Protein AF-A0A015LLN4-F1 (afdb_monomer)

Mean predicted aligned error: 5.95 Å

Solvent-accessible surface area (backbone atoms only — not comparable to full-atom values): 3226 Å² total; per-residue (Å²): 132,56,74,65,56,49,52,51,48,48,50,51,52,47,55,41,43,76,69,73,45,88,80,88,72,69,59,73,90,78,91,62,69,29,65,81,48,75,70,35,42,50,91,81,74,55,78,83,117

pLDDT: mean 79.42, std 12.42, range [43.22, 92.25]

Radius of gyration: 11.04 Å; Cα contacts (8 Å, |Δi|>4): 32; chains: 1; bounding box: 27×24×24 Å

Foldseek 3Di:
DDPVVQVVQCVVVVVCVVVVHDDDDDLDDPPDGSCPPPPSDDPPPNPPD

Structure (mmCIF, N/CA/C/O backbone):
data_AF-A0A015LLN4-F1
#
_entry.id   AF-A0A015LLN4-F1
#
loop_
_atom_site.group_PDB
_atom_site.id
_atom_site.type_symbol
_atom_site.label_atom_id
_atom_site.label_alt_id
_atom_site.label_comp_id
_atom_site.label_asym_id
_atom_site.label_entity_id
_atom_site.label_seq_id
_atom_site.pdbx_PDB_ins_code
_atom_site.Cartn_x
_atom_site.Cartn_y
_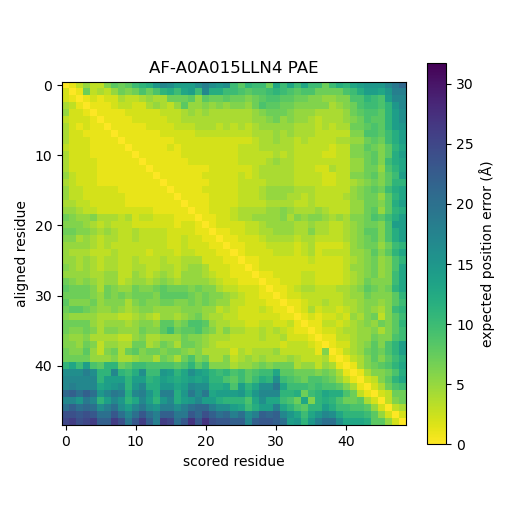atom_site.Cartn_z
_atom_site.occupancy
_atom_site.B_iso_or_equiv
_atom_site.auth_seq_id
_atom_site.auth_comp_id
_atom_site.auth_asym_id
_atom_site.auth_atom_id
_atom_site.pdbx_PDB_model_num
ATOM 1 N N . MET A 1 1 ? 3.923 17.220 -6.426 1.00 64.19 1 MET A N 1
ATOM 2 C CA . MET A 1 1 ? 2.875 17.165 -5.380 1.00 64.19 1 MET A CA 1
ATOM 3 C C . MET A 1 1 ? 3.448 17.720 -4.082 1.00 64.19 1 MET A C 1
ATOM 5 O O . MET A 1 1 ? 4.609 17.455 -3.803 1.00 64.19 1 MET A O 1
ATOM 9 N N . SER A 1 2 ? 2.699 18.525 -3.322 1.00 81.25 2 SER A N 1
ATOM 10 C CA . SER A 1 2 ? 3.199 19.064 -2.044 1.00 81.25 2 SER A CA 1
ATOM 11 C C . SER A 1 2 ? 3.331 17.954 -0.997 1.00 81.25 2 SER A C 1
ATOM 13 O O . SER A 1 2 ? 2.479 17.068 -0.927 1.00 81.25 2 SER A O 1
ATOM 15 N N . LEU A 1 3 ? 4.349 18.036 -0.134 1.00 77.38 3 LEU A N 1
ATOM 16 C CA . LEU A 1 3 ? 4.584 17.095 0.972 1.00 77.38 3 LEU A CA 1
ATOM 17 C C . LEU A 1 3 ? 3.363 16.956 1.905 1.00 77.38 3 LEU A C 1
ATOM 19 O O . LEU A 1 3 ? 3.170 15.919 2.537 1.00 77.38 3 LEU A O 1
ATOM 23 N N . ARG A 1 4 ? 2.527 18.001 2.007 1.00 80.75 4 ARG A N 1
ATOM 24 C CA . ARG A 1 4 ? 1.272 17.955 2.779 1.00 80.75 4 ARG A CA 1
ATOM 25 C C . ARG A 1 4 ? 0.218 17.078 2.105 1.00 80.75 4 ARG A C 1
ATOM 27 O O . ARG A 1 4 ? -0.441 16.306 2.785 1.00 80.75 4 ARG A O 1
ATOM 34 N N . VAL A 1 5 ? 0.109 17.167 0.780 1.00 82.12 5 VAL A N 1
ATOM 35 C CA . VAL A 1 5 ? -0.840 16.376 -0.019 1.00 82.12 5 VAL A CA 1
ATOM 36 C C . VAL A 1 5 ? -0.449 14.898 0.003 1.00 82.12 5 VAL A C 1
ATOM 38 O O . VAL A 1 5 ? -1.310 14.051 0.186 1.00 82.12 5 VAL A O 1
ATOM 41 N N . VAL A 1 6 ? 0.850 14.595 -0.088 1.00 83.44 6 VAL A N 1
ATOM 42 C CA . VAL A 1 6 ? 1.390 13.229 0.054 1.00 83.44 6 VAL A CA 1
ATOM 43 C C . VAL A 1 6 ? 0.997 12.613 1.399 1.00 83.44 6 VAL A C 1
ATOM 45 O O . VAL A 1 6 ? 0.421 11.529 1.444 1.00 83.44 6 VAL A O 1
ATOM 48 N N . ARG A 1 7 ? 1.256 13.328 2.502 1.00 81.88 7 ARG A N 1
ATOM 49 C CA . ARG A 1 7 ? 0.925 12.851 3.852 1.00 81.88 7 ARG A CA 1
ATOM 50 C C . ARG A 1 7 ? -0.576 12.669 4.058 1.00 81.88 7 ARG A C 1
ATOM 52 O O . ARG A 1 7 ? -0.978 11.649 4.603 1.00 81.88 7 ARG A O 1
ATOM 59 N N . ALA A 1 8 ? -1.383 13.626 3.604 1.00 86.69 8 ALA A N 1
ATOM 60 C CA . ALA A 1 8 ? -2.836 13.539 3.708 1.00 86.69 8 ALA A CA 1
ATOM 61 C C . ALA A 1 8 ? -3.389 12.343 2.921 1.00 86.69 8 ALA A C 1
ATOM 63 O O . ALA A 1 8 ? -4.217 11.602 3.437 1.00 86.69 8 ALA A O 1
ATOM 64 N N . LEU A 1 9 ? -2.895 12.115 1.703 1.00 86.81 9 LEU A N 1
ATOM 65 C CA . LEU A 1 9 ? -3.366 11.021 0.861 1.00 86.81 9 LEU A CA 1
ATOM 66 C C . LEU A 1 9 ? -3.036 9.651 1.465 1.00 86.81 9 LEU A C 1
ATOM 68 O O . LEU A 1 9 ? -3.910 8.793 1.540 1.00 86.81 9 LEU A O 1
ATOM 72 N N . ASN A 1 10 ? -1.812 9.468 1.964 1.00 84.56 10 ASN A N 1
ATOM 73 C CA . ASN A 1 10 ? -1.421 8.217 2.618 1.00 84.56 10 ASN A CA 1
ATOM 74 C C . 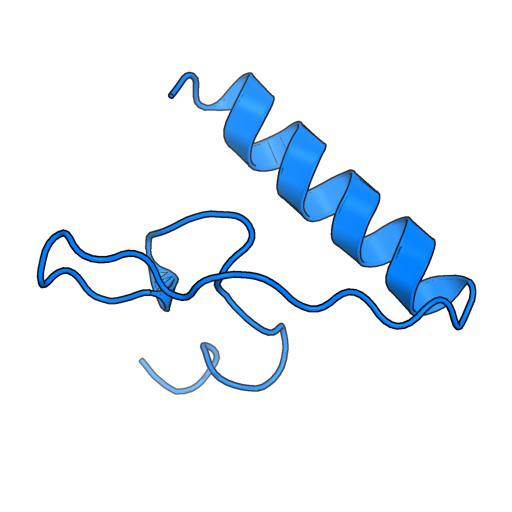ASN A 1 10 ? -2.206 7.979 3.917 1.00 84.56 10 ASN A C 1
ATOM 76 O O . ASN A 1 10 ? -2.576 6.844 4.208 1.00 84.56 10 ASN A O 1
ATOM 80 N N . HIS A 1 11 ? -2.501 9.042 4.673 1.00 86.75 11 HIS A N 1
ATOM 81 C CA . HIS A 1 11 ? -3.327 8.958 5.876 1.00 86.75 11 HIS A CA 1
ATOM 82 C C . HIS A 1 11 ? -4.751 8.489 5.561 1.00 86.75 11 HIS A C 1
ATOM 84 O O . HIS A 1 11 ? -5.236 7.548 6.178 1.00 86.75 11 HIS A O 1
ATOM 90 N N . VAL A 1 12 ? -5.395 9.090 4.556 1.00 88.31 12 VAL A N 1
ATOM 91 C CA . VAL A 1 12 ? -6.757 8.715 4.150 1.00 88.31 12 VAL A CA 1
ATOM 92 C C . VAL A 1 12 ? -6.807 7.275 3.646 1.00 88.31 12 VAL A C 1
ATOM 94 O O . VAL A 1 12 ? -7.693 6.526 4.037 1.00 88.31 12 VAL A O 1
ATOM 97 N N . VAL A 1 13 ? -5.846 6.848 2.820 1.00 88.06 13 VAL A N 1
ATOM 98 C CA . VAL A 1 13 ? -5.802 5.456 2.336 1.00 88.06 13 VAL A CA 1
ATOM 99 C C . VAL A 1 13 ? -5.672 4.474 3.495 1.00 88.06 13 VAL A C 1
ATOM 101 O O . VAL A 1 13 ? -6.333 3.436 3.482 1.00 88.06 13 VAL A O 1
ATOM 104 N N . LYS A 1 14 ? -4.885 4.816 4.522 1.00 85.06 14 LYS A N 1
ATOM 105 C CA . LYS A 1 14 ? -4.803 4.018 5.743 1.00 85.06 14 LYS A CA 1
ATOM 106 C C . LYS A 1 14 ? -6.150 3.943 6.465 1.00 85.06 14 LYS A C 1
ATOM 108 O O . LYS A 1 14 ? -6.601 2.838 6.729 1.00 85.06 14 LYS A O 1
ATOM 113 N N . GLU A 1 15 ? -6.800 5.071 6.746 1.00 89.94 15 GLU A N 1
ATOM 114 C CA . GLU A 1 15 ? -8.091 5.082 7.455 1.00 89.94 15 GLU A CA 1
ATOM 115 C C . GLU A 1 15 ? -9.174 4.298 6.706 1.00 89.94 15 GLU A C 1
AT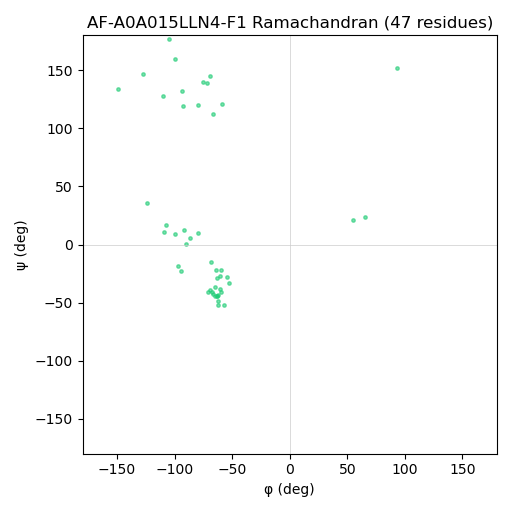OM 117 O O . GLU A 1 15 ? -9.934 3.543 7.306 1.00 89.94 15 GLU A O 1
ATOM 122 N N . VAL A 1 16 ? -9.218 4.438 5.382 1.00 88.62 16 VAL A N 1
ATOM 123 C CA . VAL A 1 16 ? -10.189 3.747 4.529 1.00 88.62 16 VAL A CA 1
ATOM 124 C C . VAL A 1 16 ? -9.905 2.239 4.481 1.00 88.62 16 VAL A C 1
ATOM 126 O O . VAL A 1 16 ? -10.833 1.437 4.568 1.00 88.62 16 VAL A O 1
ATOM 129 N N . THR A 1 17 ? -8.631 1.838 4.429 1.00 86.31 17 THR A N 1
ATOM 130 C CA . THR A 1 17 ? -8.235 0.419 4.502 1.00 86.31 17 THR A CA 1
ATOM 131 C C . THR A 1 17 ? -8.538 -0.181 5.876 1.00 86.31 17 THR A C 1
ATOM 133 O O . THR A 1 17 ? -9.064 -1.289 5.954 1.00 86.31 17 THR A O 1
ATOM 136 N N . ASP A 1 18 ? -8.263 0.555 6.957 1.00 87.38 18 ASP A N 1
ATOM 137 C CA . ASP A 1 18 ? -8.587 0.151 8.332 1.00 87.38 18 ASP A CA 1
ATOM 138 C C . ASP A 1 18 ? -10.115 0.015 8.524 1.00 87.38 18 ASP A C 1
ATOM 140 O O . ASP A 1 18 ? -10.573 -0.827 9.295 1.00 87.38 18 ASP A O 1
ATOM 144 N N . ALA A 1 19 ? -10.914 0.778 7.767 1.00 92.25 19 ALA A N 1
ATOM 145 C CA . ALA A 1 19 ? -12.371 0.648 7.679 1.00 92.25 19 ALA A CA 1
ATOM 146 C C . ALA A 1 19 ? -12.853 -0.495 6.755 1.00 92.25 19 ALA A C 1
ATOM 148 O O . ALA A 1 19 ? -14.049 -0.601 6.482 1.00 92.25 19 ALA A O 1
ATOM 149 N N . VAL A 1 20 ? -11.950 -1.366 6.287 1.00 88.25 20 VAL A N 1
ATOM 150 C CA . VAL A 1 20 ? -12.238 -2.533 5.426 1.00 88.25 20 VAL A CA 1
ATOM 151 C C . VAL A 1 20 ? -12.760 -2.147 4.031 1.00 88.25 20 VAL A C 1
ATOM 153 O O . VAL A 1 20 ? -13.406 -2.931 3.339 1.00 88.25 20 VAL A O 1
ATOM 156 N N . ILE A 1 21 ? -12.457 -0.933 3.567 1.00 88.81 21 ILE A N 1
ATOM 157 C CA . ILE A 1 21 ? -12.740 -0.517 2.192 1.00 88.81 21 ILE A CA 1
ATOM 158 C C . ILE A 1 21 ? -11.499 -0.796 1.340 1.00 88.81 21 ILE A C 1
ATOM 160 O O . ILE A 1 21 ? -10.424 -0.239 1.559 1.00 88.81 21 ILE A O 1
ATOM 164 N N . HIS A 1 22 ? -11.657 -1.649 0.330 1.00 87.38 22 HIS A N 1
ATOM 165 C CA . HIS A 1 22 ? -10.582 -1.986 -0.600 1.00 87.38 22 HIS A CA 1
ATOM 166 C C . HIS A 1 22 ? -10.412 -0.892 -1.660 1.00 87.38 22 HIS A C 1
ATOM 168 O O . HIS A 1 22 ? -11.327 -0.622 -2.438 1.00 87.38 22 HIS A O 1
ATOM 174 N N . ILE A 1 23 ? -9.224 -0.287 -1.718 1.00 83.38 23 I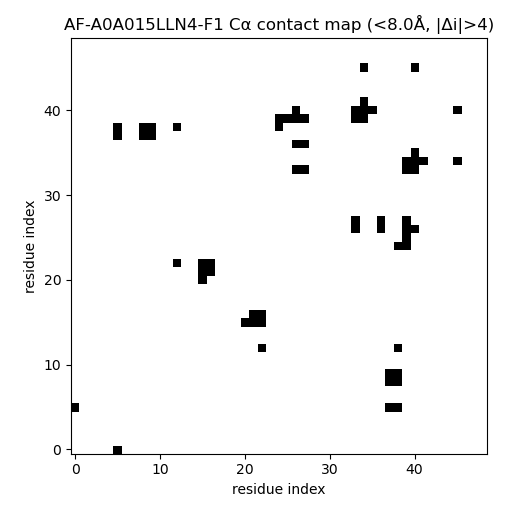LE A N 1
ATOM 175 C CA . ILE A 1 23 ? -8.872 0.726 -2.718 1.00 83.38 23 ILE A CA 1
ATOM 176 C C . ILE A 1 23 ? -7.848 0.133 -3.687 1.00 83.38 23 ILE A C 1
ATOM 178 O O . ILE A 1 23 ? -6.802 -0.358 -3.269 1.00 83.38 23 ILE A O 1
ATOM 182 N N . ALA A 1 24 ? -8.123 0.223 -4.988 1.00 86.50 24 ALA A N 1
ATOM 183 C CA . ALA A 1 24 ? -7.138 -0.040 -6.030 1.00 86.50 24 ALA A CA 1
ATOM 184 C C . ALA A 1 24 ? -6.468 1.275 -6.451 1.00 86.50 24 ALA A C 1
ATOM 186 O O . ALA A 1 24 ? -7.144 2.272 -6.709 1.00 86.50 24 ALA A O 1
ATOM 187 N N . VAL A 1 25 ? -5.139 1.276 -6.530 1.00 85.69 25 VAL A N 1
ATOM 188 C CA . VAL A 1 25 ? -4.336 2.454 -6.883 1.00 85.69 25 VAL A CA 1
ATOM 189 C C . VAL A 1 25 ? -3.390 2.118 -8.032 1.00 85.69 25 VAL A C 1
ATOM 191 O O . VAL A 1 25 ? -2.918 0.990 -8.151 1.00 85.69 25 VAL A O 1
ATOM 194 N N . SER A 1 26 ? -3.110 3.096 -8.894 1.00 88.44 26 SER A N 1
ATOM 195 C CA . SER A 1 26 ? -2.088 2.937 -9.934 1.00 88.44 26 SER A CA 1
ATOM 196 C C . SER A 1 26 ? -0.690 3.027 -9.322 1.00 88.44 26 SER A C 1
ATOM 198 O O . SER A 1 26 ? -0.436 3.899 -8.491 1.00 88.44 26 SER A O 1
ATOM 200 N N . ALA A 1 27 ? 0.229 2.177 -9.786 1.00 83.88 27 ALA A N 1
ATOM 201 C CA . ALA A 1 27 ? 1.641 2.219 -9.402 1.00 83.88 27 ALA A CA 1
ATOM 202 C C . ALA A 1 27 ? 2.387 3.464 -9.931 1.00 83.88 27 ALA A C 1
ATOM 204 O O . ALA A 1 27 ? 3.475 3.776 -9.452 1.00 83.88 27 ALA A O 1
ATOM 205 N N . GLY A 1 28 ? 1.800 4.179 -10.897 1.00 87.19 28 GLY A N 1
ATOM 206 C CA . GLY A 1 28 ? 2.460 5.251 -11.645 1.00 87.19 28 GLY A CA 1
ATOM 207 C C . GLY A 1 28 ? 3.097 4.741 -12.942 1.00 87.19 28 GLY A C 1
ATOM 208 O O . GLY A 1 28 ? 3.458 3.574 -13.059 1.00 87.19 28 GLY A O 1
ATOM 209 N N . ASN A 1 29 ? 3.202 5.618 -13.945 1.00 90.12 29 ASN A N 1
ATOM 210 C CA . ASN A 1 29 ? 3.756 5.301 -15.272 1.00 90.12 29 ASN A CA 1
ATOM 211 C C . ASN A 1 29 ? 4.922 6.233 -15.643 1.00 90.12 29 ASN A C 1
ATOM 213 O O . ASN A 1 29 ? 5.067 6.667 -16.781 1.00 90.12 29 ASN A O 1
ATOM 217 N N . ASP A 1 30 ? 5.722 6.614 -14.654 1.00 88.62 30 ASP A N 1
ATOM 218 C CA . ASP A 1 30 ? 6.879 7.496 -14.819 1.00 88.62 30 ASP A CA 1
ATOM 219 C C . ASP A 1 30 ? 8.214 6.743 -14.688 1.00 88.62 30 ASP A C 1
ATOM 221 O O . ASP A 1 30 ? 9.258 7.362 -14.482 1.00 88.62 30 ASP A O 1
ATOM 225 N N . SER A 1 31 ? 8.175 5.408 -14.795 1.00 87.19 31 SER A N 1
ATOM 226 C CA . SER A 1 31 ? 9.323 4.499 -14.656 1.00 87.19 31 SER A CA 1
ATOM 227 C C . SER A 1 31 ? 10.097 4.654 -13.338 1.00 87.19 31 SER A C 1
ATOM 229 O O . SER A 1 31 ? 11.262 4.265 -13.256 1.00 87.19 31 SER A O 1
ATOM 231 N N . LYS A 1 32 ? 9.472 5.219 -12.294 1.00 85.19 32 LYS A N 1
ATOM 232 C CA . LYS A 1 32 ? 10.058 5.337 -10.954 1.00 85.19 32 LYS A CA 1
ATOM 233 C C . LYS A 1 32 ? 9.551 4.249 -10.020 1.00 85.19 32 LYS A C 1
ATOM 235 O O . LYS A 1 32 ? 8.478 3.684 -10.211 1.00 85.19 32 LYS A O 1
ATOM 240 N N . ASN A 1 33 ? 10.313 4.006 -8.955 1.00 83.44 33 ASN A N 1
ATOM 241 C CA . ASN A 1 33 ? 9.893 3.119 -7.878 1.00 83.44 33 ASN A CA 1
ATOM 242 C C . ASN A 1 33 ? 8.575 3.615 -7.251 1.00 83.44 33 ASN A C 1
ATOM 244 O O . ASN A 1 33 ? 8.514 4.726 -6.717 1.00 83.44 33 ASN A O 1
ATOM 248 N N . ALA A 1 34 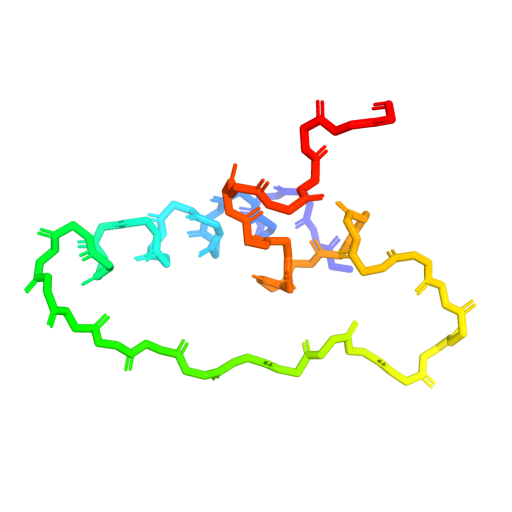? 7.545 2.767 -7.282 1.00 83.56 34 ALA A N 1
ATOM 249 C CA . ALA A 1 34 ? 6.226 3.037 -6.716 1.00 83.56 34 ALA A CA 1
ATOM 250 C C . ALA A 1 34 ? 6.265 3.301 -5.200 1.00 83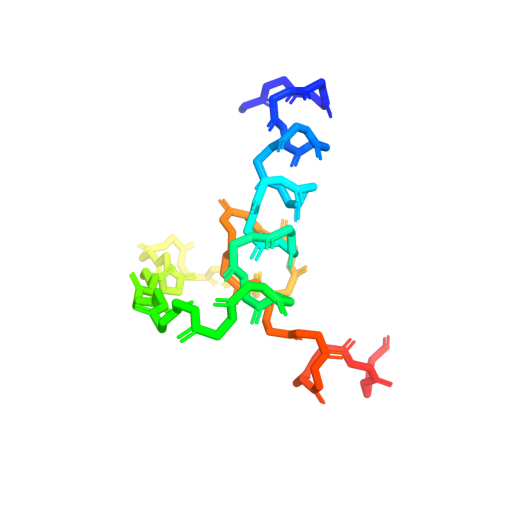.56 34 ALA A C 1
ATOM 252 O O . ALA A 1 34 ? 5.452 4.076 -4.701 1.00 83.56 34 ALA A O 1
ATOM 253 N N . CYS A 1 35 ? 7.251 2.751 -4.477 1.00 80.88 35 CYS A N 1
ATOM 254 C CA . CYS A 1 35 ? 7.424 2.992 -3.041 1.00 80.88 35 CYS A CA 1
ATOM 255 C C . CYS A 1 35 ? 7.750 4.453 -2.690 1.00 80.88 35 CYS A C 1
ATOM 257 O O . CYS A 1 35 ? 7.503 4.884 -1.568 1.00 80.88 35 CYS A O 1
ATOM 259 N N . GLY A 1 36 ? 8.279 5.231 -3.641 1.00 80.31 36 GLY A N 1
ATOM 260 C CA . GLY A 1 36 ? 8.498 6.673 -3.481 1.00 80.31 36 GLY A CA 1
ATOM 261 C C . GLY A 1 36 ? 7.308 7.533 -3.917 1.00 80.31 36 GLY A C 1
ATOM 262 O O . GLY A 1 36 ? 7.394 8.761 -3.881 1.00 80.31 36 GLY A O 1
ATOM 263 N N . GLN A 1 37 ? 6.222 6.913 -4.378 1.00 83.25 37 GLN A N 1
ATOM 264 C CA . GLN A 1 37 ? 5.037 7.605 -4.875 1.00 83.25 37 GLN A CA 1
ATOM 265 C C . GLN A 1 37 ? 3.913 7.533 -3.847 1.00 83.25 37 GLN A C 1
ATOM 267 O O . GLN A 1 37 ? 4.071 6.991 -2.763 1.00 83.25 37 GLN A O 1
ATOM 272 N N . SER A 1 38 ? 2.778 8.165 -4.101 1.00 82.00 38 SER A N 1
ATOM 273 C CA . SER A 1 38 ? 1.617 8.094 -3.209 1.00 82.00 38 SER A CA 1
ATOM 274 C C . SER A 1 38 ? 0.365 8.224 -4.059 1.00 82.00 38 SER A C 1
ATOM 276 O O . SER A 1 38 ? 0.348 9.095 -4.933 1.00 82.00 38 SER A O 1
ATOM 278 N N . PRO A 1 39 ? -0.656 7.374 -3.860 1.00 80.94 39 PRO A N 1
ATOM 27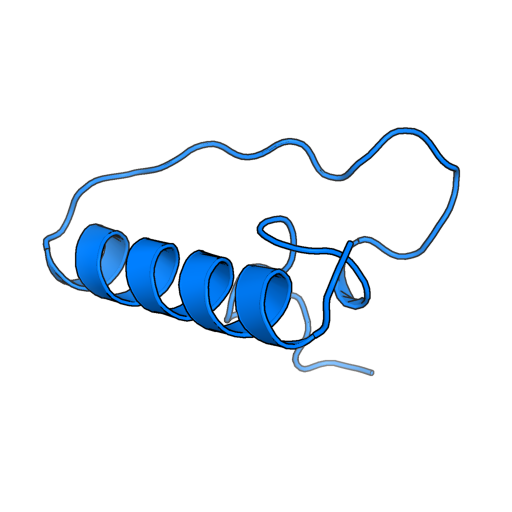9 C CA . PRO A 1 39 ? -0.848 6.398 -2.774 1.00 80.94 39 PRO A CA 1
ATOM 280 C C . PRO A 1 39 ? -0.308 4.985 -3.070 1.00 80.94 39 PRO A C 1
ATOM 282 O O . PRO A 1 39 ? -0.638 4.042 -2.365 1.00 80.94 39 PRO A O 1
ATOM 285 N N . ALA A 1 40 ? 0.493 4.832 -4.125 1.00 79.25 40 ALA A N 1
ATOM 286 C CA . ALA A 1 40 ? 0.983 3.546 -4.623 1.00 79.25 40 ALA A CA 1
ATOM 287 C C . ALA A 1 40 ? 1.682 2.596 -3.614 1.00 79.25 40 ALA A C 1
ATOM 289 O O . ALA A 1 40 ? 1.561 1.387 -3.806 1.00 79.25 40 ALA A O 1
ATOM 290 N N . PRO A 1 41 ? 2.417 3.056 -2.578 1.00 74.81 41 PRO A N 1
ATOM 291 C CA . PRO A 1 41 ? 3.084 2.162 -1.640 1.00 74.81 41 PRO A CA 1
ATOM 292 C C . PRO A 1 41 ? 2.050 1.382 -0.828 1.00 74.81 41 PRO A C 1
ATOM 294 O O . PRO A 1 41 ? 1.354 1.953 0.013 1.00 74.81 41 PRO A O 1
ATOM 297 N N . ALA A 1 42 ? 1.976 0.068 -1.033 1.00 62.97 42 ALA A N 1
ATOM 298 C CA . ALA A 1 42 ? 1.257 -0.792 -0.106 1.00 62.97 42 ALA A CA 1
ATOM 299 C C . ALA A 1 42 ? 2.064 -0.906 1.205 1.00 62.97 42 ALA A C 1
ATOM 301 O O . ALA A 1 42 ? 3.290 -1.061 1.156 1.00 62.97 42 ALA A O 1
ATOM 302 N N . PRO A 1 43 ? 1.412 -0.866 2.384 1.00 57.66 43 PRO A N 1
ATOM 303 C CA . PRO A 1 43 ? 2.102 -0.916 3.676 1.00 57.66 43 PRO A CA 1
ATOM 304 C C . PRO A 1 43 ? 2.943 -2.190 3.882 1.00 57.66 43 PRO A C 1
ATOM 306 O O . PRO A 1 43 ? 3.882 -2.169 4.673 1.00 57.66 43 PRO A O 1
ATOM 309 N N . SER A 1 44 ? 2.648 -3.280 3.165 1.00 52.81 44 SER A N 1
ATOM 310 C CA . SER A 1 44 ? 3.384 -4.550 3.231 1.00 52.81 44 SER A CA 1
ATOM 311 C C . SER A 1 44 ? 4.450 -4.749 2.145 1.00 52.81 44 SER A C 1
ATOM 313 O O . SER A 1 44 ? 5.325 -5.585 2.347 1.00 52.81 44 SER A O 1
ATOM 315 N N . ASP A 1 45 ? 4.417 -4.011 1.028 1.00 54.72 45 ASP A N 1
ATOM 316 C CA . ASP A 1 45 ? 5.321 -4.262 -0.115 1.00 54.72 45 ASP A CA 1
ATOM 317 C C . ASP A 1 45 ? 6.593 -3.404 -0.098 1.00 54.72 45 ASP A C 1
ATOM 319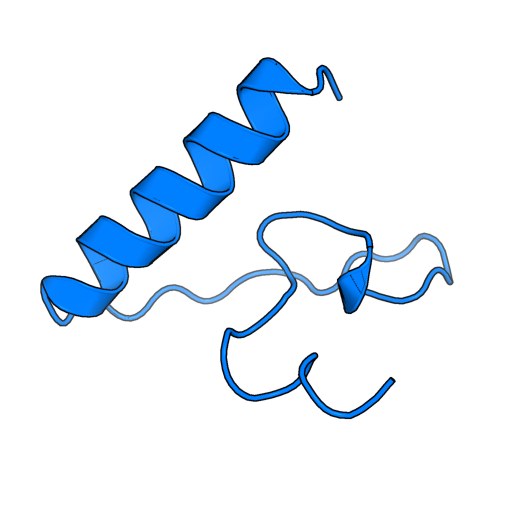 O O . ASP A 1 45 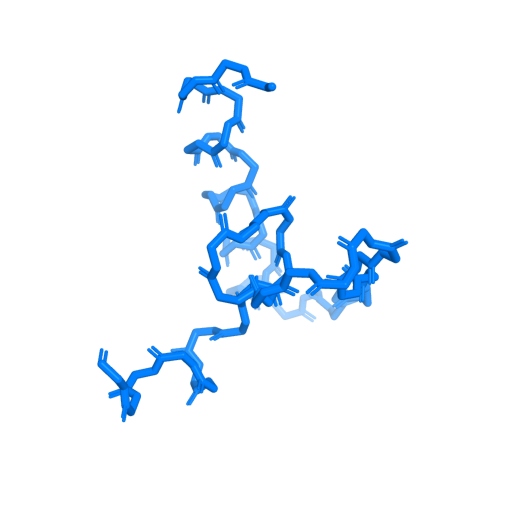? 7.612 -3.781 -0.675 1.00 54.72 45 ASP A O 1
ATOM 323 N N . CYS A 1 46 ? 6.568 -2.260 0.587 1.00 61.06 46 CYS A N 1
ATOM 324 C CA . CYS A 1 46 ? 7.670 -1.292 0.575 1.00 61.06 46 CYS A CA 1
ATOM 325 C C . CYS A 1 46 ? 8.607 -1.368 1.792 1.00 61.06 46 CYS A C 1
ATOM 327 O O . CYS A 1 46 ? 9.471 -0.514 1.954 1.00 61.06 46 CYS A O 1
ATOM 329 N N . SER A 1 47 ? 8.471 -2.390 2.639 1.00 53.28 47 SER A N 1
ATOM 330 C CA . SER A 1 47 ? 9.269 -2.599 3.860 1.00 53.28 47 SER A CA 1
ATOM 331 C C . SER A 1 47 ? 10.593 -3.352 3.635 1.00 53.28 47 SER A C 1
ATOM 333 O O . SER A 1 47 ? 11.285 -3.669 4.602 1.00 53.28 47 SER A O 1
ATOM 335 N N . ARG A 1 48 ? 10.964 -3.648 2.378 1.00 45.03 48 ARG A N 1
ATOM 336 C CA . ARG A 1 48 ? 12.147 -4.462 2.024 1.00 45.03 48 ARG A CA 1
ATOM 337 C C . ARG A 1 48 ? 13.316 -3.685 1.387 1.00 45.03 48 ARG A C 1
ATOM 339 O O . ARG A 1 48 ? 14.244 -4.324 0.896 1.00 45.03 48 ARG A O 1
ATOM 346 N N . PHE A 1 49 ? 13.306 -2.353 1.395 1.00 43.22 49 PHE A N 1
ATOM 347 C CA . PHE A 1 49 ? 14.410 -1.536 0.870 1.00 43.22 49 PHE A CA 1
ATOM 348 C C . PHE A 1 49 ? 14.820 -0.437 1.842 1.00 43.22 49 PHE A C 1
ATOM 350 O O . PHE A 1 49 ? 13.911 0.244 2.366 1.00 43.22 49 PHE A O 1
#

Organism: Rhizophagus irregularis (strain DAOM 197198w) (NCBI:txid1432141)

Sequence (49 aa):
MSLRVVRALNHVVKEVTDAVIHIAVSAGNDSKNACGQSPAPAPSDCSRF

Secondary structure (DSSP, 8-state):
--HHHHHHHHHHHHHHHHTT--------SSSS-GGGSSS---TTTSTT-